Protein AF-A0A7D9HGQ6-F1 (afdb_monomer_lite)

Radius of gyration: 28.04 Å; chains: 1; bounding box: 55×63×75 Å

pLDDT: mean 81.41, std 22.38, range [36.69, 98.69]

Secondary structure (DSSP, 8-state):
--HHHHHHHHHHHHHHHHHHHHHHHHHHHHHHHT-GGGHHHHHHHHHHHHHHHHHHHHHHHHHHHH---HHHHHHHHHHHHHHHHHHHHHHHHHHHHHH----SS----------------------S--SSSTTS---

Sequence (139 aa):
MSLLDDINTIFKSRLEYINSLLRLQEDIQGLIDAGPGNVGQVMSKKDVYDKTWCEFVTVHEEYLEIVTAEDEKRRASLTYKEQMAKKVQLDGVVASWCKKPRLYGSGKGRSQISSLTSGTSSASALSKKREKMALAQLK

Foldseek 3Di:
DDLVVVLVVLVVVLVVLVVLLVVLLVVLVVLVVVHDVCLVVNVVSVVVNVVSVVVNVVSLVVNLVSDPDPVVNVVSVVVVVVSVVSNVVSVVSSVVSVPDPCPPDDDDDDDDDDDDDDDDDDDDDDDPDDPPPPPPPDD

Organism: Paramuricea clavata (NCBI:txid317549)

Structure (mmCIF, N/CA/C/O backbone):
data_AF-A0A7D9HGQ6-F1
#
_entry.id   AF-A0A7D9HGQ6-F1
#
loop_
_atom_site.group_PDB
_atom_site.id
_atom_site.type_symbol
_atom_site.label_atom_id
_atom_site.label_alt_id
_atom_site.label_comp_id
_atom_site.label_asym_id
_atom_site.label_entity_id
_atom_site.label_seq_id
_atom_site.pdbx_PDB_ins_code
_atom_site.Cartn_x
_atom_site.Cartn_y
_atom_site.Cartn_z
_atom_site.occupancy
_atom_site.B_iso_or_equiv
_atom_site.auth_seq_id
_atom_site.auth_comp_id
_atom_site.auth_asym_id
_atom_site.auth_atom_id
_atom_site.pdbx_PDB_model_num
ATOM 1 N N . MET A 1 1 ? -4.288 8.061 28.815 1.00 60.16 1 MET A N 1
ATOM 2 C CA . MET A 1 1 ? -4.828 8.027 27.443 1.00 60.16 1 MET A CA 1
ATOM 3 C C . MET A 1 1 ? -6.114 7.224 27.487 1.00 60.16 1 MET A C 1
ATOM 5 O O . MET A 1 1 ? -6.135 6.242 28.224 1.00 60.16 1 MET A O 1
ATOM 9 N N . SER A 1 2 ? -7.195 7.671 26.845 1.00 84.56 2 SER A N 1
ATOM 10 C CA . SER A 1 2 ? -8.434 6.886 26.794 1.00 84.56 2 SER A CA 1
ATOM 11 C C . SER A 1 2 ? -8.391 5.903 25.619 1.00 84.56 2 SER A C 1
ATOM 13 O O . SER A 1 2 ? -7.787 6.206 24.596 1.00 84.56 2 SER A O 1
ATOM 15 N N . LEU A 1 3 ? -9.079 4.760 25.726 1.00 82.50 3 LEU A N 1
ATOM 16 C CA . LEU A 1 3 ? -9.200 3.776 24.635 1.00 82.50 3 LEU A CA 1
ATOM 17 C C . LEU A 1 3 ? -9.688 4.414 23.318 1.00 82.50 3 LEU A C 1
ATOM 19 O O . LEU A 1 3 ? -9.309 3.995 22.229 1.00 82.50 3 LEU A O 1
ATOM 23 N N . LEU A 1 4 ? -10.524 5.450 23.416 1.00 84.62 4 LEU A N 1
ATOM 24 C CA . LEU A 1 4 ? -11.035 6.178 22.260 1.00 84.62 4 LEU A CA 1
ATOM 25 C C . LEU A 1 4 ? -9.940 7.001 21.558 1.00 84.62 4 LEU A C 1
ATOM 27 O O . LEU A 1 4 ? -9.948 7.103 20.330 1.00 84.62 4 LEU A O 1
ATOM 31 N N . ASP A 1 5 ? -8.989 7.549 22.319 1.00 88.75 5 ASP A N 1
ATOM 32 C CA . ASP A 1 5 ? -7.833 8.270 21.774 1.00 88.75 5 ASP A CA 1
ATOM 33 C C . ASP A 1 5 ? -6.899 7.315 21.022 1.00 88.75 5 ASP A C 1
ATOM 35 O O . ASP A 1 5 ? -6.413 7.651 19.938 1.00 88.75 5 ASP A O 1
ATOM 39 N N . ASP A 1 6 ? -6.702 6.107 21.556 1.00 87.56 6 ASP A N 1
ATOM 40 C CA . ASP A 1 6 ? -5.854 5.078 20.949 1.00 87.56 6 ASP A CA 1
ATOM 41 C C . ASP A 1 6 ? -6.460 4.572 19.628 1.00 87.56 6 ASP A C 1
ATOM 43 O O . ASP A 1 6 ? -5.783 4.555 18.596 1.00 87.56 6 ASP A O 1
ATOM 47 N N . ILE A 1 7 ? -7.769 4.279 19.611 1.00 90.62 7 ILE A N 1
ATOM 48 C CA . ILE A 1 7 ? -8.498 3.887 18.390 1.00 90.62 7 ILE A CA 1
ATOM 49 C C . ILE A 1 7 ? -8.402 4.976 17.316 1.00 90.62 7 ILE A C 1
ATOM 51 O O . ILE A 1 7 ? -8.142 4.680 16.149 1.00 90.62 7 ILE A O 1
ATOM 55 N N . ASN A 1 8 ? -8.603 6.242 17.691 1.00 93.00 8 ASN A N 1
ATOM 56 C CA . ASN A 1 8 ? -8.541 7.359 16.748 1.00 93.00 8 ASN A CA 1
ATOM 57 C C . ASN A 1 8 ? -7.122 7.568 16.195 1.00 93.00 8 ASN A C 1
ATOM 59 O O . ASN A 1 8 ? -6.949 7.887 15.019 1.00 93.00 8 ASN A O 1
ATOM 63 N N . THR A 1 9 ? -6.101 7.367 17.029 1.00 95.56 9 THR A N 1
ATOM 64 C CA . THR A 1 9 ? -4.694 7.477 16.625 1.00 95.56 9 THR A CA 1
ATOM 65 C C . THR A 1 9 ? -4.336 6.405 15.598 1.00 95.56 9 THR A C 1
ATOM 67 O O . THR A 1 9 ? -3.833 6.730 14.521 1.00 95.56 9 THR A O 1
ATOM 70 N N . ILE A 1 10 ? -4.678 5.146 15.876 1.00 95.56 10 ILE A N 1
ATOM 71 C CA . ILE A 1 10 ? -4.415 4.019 14.972 1.00 95.56 10 ILE A CA 1
ATOM 72 C C . ILE A 1 10 ? -5.221 4.162 13.674 1.00 95.56 10 ILE A C 1
ATOM 74 O O . ILE A 1 10 ? -4.690 3.946 12.585 1.00 95.56 10 ILE A O 1
ATOM 78 N N . PHE A 1 11 ? -6.476 4.615 13.752 1.00 94.69 11 PHE A N 1
ATOM 79 C CA . PHE A 1 11 ? -7.290 4.895 12.567 1.00 94.69 11 PHE A CA 1
ATOM 80 C C . PHE A 1 11 ? -6.639 5.929 11.638 1.00 94.69 11 PHE A C 1
ATOM 82 O O . PHE A 1 11 ? -6.546 5.705 10.429 1.00 94.69 11 PHE A O 1
ATOM 89 N N . LYS A 1 12 ? -6.170 7.055 12.191 1.00 96.81 12 LYS A N 1
ATOM 90 C CA . LYS A 1 12 ? -5.495 8.105 11.414 1.00 96.81 12 LYS A CA 1
ATOM 91 C C . LYS A 1 12 ? -4.212 7.589 10.779 1.00 96.81 12 LYS A C 1
ATOM 93 O O . LYS A 1 12 ? -4.041 7.752 9.574 1.00 96.81 12 LYS A O 1
ATOM 98 N N . SER A 1 13 ? -3.375 6.903 11.556 1.00 97.25 13 SER A N 1
ATOM 99 C CA . SER A 1 13 ? -2.143 6.294 11.050 1.00 97.25 13 SER A CA 1
ATOM 100 C C . SER A 1 13 ? -2.431 5.332 9.891 1.00 97.25 13 SER A C 1
ATOM 102 O O . SER A 1 13 ? -1.827 5.430 8.823 1.00 97.25 13 SER A O 1
ATOM 104 N N . ARG A 1 14 ? -3.449 4.473 10.027 1.00 97.50 14 ARG A N 1
ATOM 105 C CA . ARG A 1 14 ? -3.884 3.570 8.954 1.00 97.50 14 ARG A CA 1
ATOM 106 C C . ARG A 1 14 ? -4.262 4.323 7.673 1.00 97.50 14 ARG A C 1
ATOM 108 O O . ARG A 1 14 ? -3.902 3.886 6.580 1.00 97.50 14 ARG A O 1
ATOM 115 N N . LEU A 1 15 ? -4.997 5.431 7.783 1.00 97.56 15 LEU A N 1
ATOM 116 C CA . LEU A 1 15 ? -5.367 6.255 6.627 1.00 97.56 15 LEU A CA 1
ATOM 117 C C . LEU A 1 15 ? -4.152 6.926 5.975 1.00 97.56 15 LEU A C 1
ATOM 119 O O . LEU A 1 15 ? -4.069 6.977 4.748 1.00 97.56 15 LEU A O 1
ATOM 123 N N . GLU A 1 16 ? -3.203 7.416 6.770 1.00 98.31 16 GLU A N 1
ATOM 124 C CA . GLU A 1 16 ? -1.958 8.014 6.273 1.00 98.31 16 GLU A CA 1
ATOM 125 C C . GLU A 1 16 ? -1.137 7.012 5.459 1.00 98.31 16 GLU A C 1
ATOM 127 O O . GLU A 1 16 ? -0.648 7.338 4.370 1.00 98.31 16 GLU A O 1
ATOM 132 N N . TYR A 1 17 ? -1.056 5.768 5.932 1.00 98.44 17 TYR A N 1
ATOM 133 C CA . TYR A 1 17 ? -0.405 4.692 5.200 1.00 98.44 17 TYR A CA 1
ATOM 134 C C . TYR A 1 17 ? -1.117 4.357 3.890 1.00 98.44 17 TYR A C 1
ATOM 136 O O . TYR A 1 17 ? -0.461 4.256 2.854 1.00 98.44 17 TYR A O 1
ATOM 144 N N . ILE A 1 18 ? -2.452 4.265 3.891 1.00 98.19 18 ILE A N 1
ATOM 145 C CA . ILE A 1 18 ? -3.230 4.056 2.659 1.00 98.19 18 ILE A CA 1
ATOM 146 C C . ILE A 1 18 ? -2.938 5.164 1.641 1.00 98.19 18 ILE A C 1
ATOM 148 O O . ILE A 1 18 ? -2.643 4.873 0.483 1.00 98.19 18 ILE A O 1
ATOM 152 N N . ASN A 1 19 ? -2.971 6.429 2.061 1.00 98.38 19 ASN A N 1
ATOM 153 C CA . ASN A 1 19 ? -2.688 7.559 1.174 1.00 98.38 19 ASN A CA 1
ATOM 154 C C . ASN A 1 19 ? -1.254 7.515 0.627 1.00 98.38 19 ASN A C 1
ATOM 156 O O . ASN A 1 19 ? -1.030 7.774 -0.557 1.00 98.38 19 ASN A O 1
ATOM 160 N N . SER A 1 20 ? -0.289 7.138 1.467 1.00 98.50 20 SER A N 1
ATOM 161 C CA . SER A 1 20 ? 1.109 6.977 1.063 1.00 98.50 20 SER A CA 1
ATOM 162 C C . SER A 1 20 ? 1.279 5.869 0.022 1.00 98.50 20 SER A C 1
ATOM 164 O O . SER A 1 20 ? 1.972 6.073 -0.975 1.00 98.50 20 SER A O 1
ATOM 166 N N . LEU A 1 21 ? 0.602 4.729 0.201 1.00 98.56 21 LEU A N 1
ATOM 167 C CA . LEU A 1 21 ? 0.602 3.630 -0.767 1.00 98.56 21 LEU A CA 1
ATOM 168 C C . LEU A 1 21 ? 0.022 4.064 -2.116 1.00 98.56 21 LEU A C 1
ATOM 170 O O . LEU A 1 21 ? 0.623 3.785 -3.152 1.00 98.56 21 LEU A O 1
ATOM 174 N N . LEU A 1 22 ? -1.107 4.780 -2.120 1.00 98.25 22 LEU A N 1
ATOM 175 C CA . LEU A 1 22 ? -1.724 5.272 -3.357 1.00 98.25 22 LEU A CA 1
ATOM 176 C C . LEU A 1 22 ? -0.793 6.224 -4.110 1.00 98.25 22 LEU A C 1
ATOM 178 O O . LEU A 1 22 ? -0.567 6.047 -5.304 1.00 98.25 22 LEU A O 1
ATOM 182 N N . ARG A 1 23 ? -0.181 7.175 -3.400 1.00 98.50 23 ARG A N 1
ATOM 183 C CA . ARG A 1 23 ? 0.767 8.117 -3.999 1.00 98.50 23 ARG A CA 1
ATOM 184 C C . ARG A 1 23 ? 1.997 7.412 -4.573 1.00 98.50 23 ARG A C 1
ATOM 186 O O . ARG A 1 23 ? 2.431 7.726 -5.675 1.00 98.50 23 ARG A O 1
ATOM 193 N N . LEU A 1 24 ? 2.563 6.448 -3.847 1.00 98.50 24 LEU A N 1
ATOM 194 C CA . LEU A 1 24 ? 3.704 5.672 -4.338 1.00 98.50 24 LEU A CA 1
ATOM 195 C C . LEU A 1 24 ? 3.332 4.832 -5.565 1.00 98.50 24 LEU A C 1
ATOM 197 O O . LEU A 1 24 ? 4.140 4.715 -6.482 1.00 98.50 24 LEU A O 1
ATOM 201 N N . GLN A 1 25 ? 2.117 4.280 -5.606 1.00 98.19 25 GLN A N 1
ATOM 202 C CA . GLN A 1 25 ? 1.613 3.562 -6.774 1.00 98.19 25 GLN A CA 1
ATOM 203 C C . GLN A 1 25 ? 1.518 4.480 -8.001 1.00 98.19 25 GLN A C 1
ATOM 205 O O . GLN A 1 25 ? 1.977 4.096 -9.076 1.00 98.19 25 GLN A O 1
ATOM 210 N N . GLU A 1 26 ? 0.970 5.687 -7.846 1.00 98.25 26 GLU A N 1
ATOM 211 C CA . GLU A 1 26 ? 0.902 6.694 -8.914 1.00 98.25 26 GLU A CA 1
ATOM 212 C C . GLU A 1 26 ? 2.298 7.114 -9.385 1.00 98.25 26 GLU A C 1
ATOM 214 O O . GLU A 1 26 ? 2.568 7.127 -10.585 1.00 98.25 26 GLU A O 1
ATOM 219 N N . ASP A 1 27 ? 3.214 7.375 -8.450 1.00 98.19 27 ASP A N 1
ATOM 220 C CA . ASP A 1 27 ? 4.593 7.734 -8.768 1.00 98.19 27 ASP A CA 1
ATOM 221 C C . ASP A 1 27 ? 5.308 6.619 -9.552 1.00 98.19 27 ASP A C 1
ATOM 223 O O . ASP A 1 27 ? 6.012 6.888 -10.526 1.00 98.19 27 ASP A O 1
ATOM 227 N N . ILE A 1 28 ? 5.151 5.357 -9.132 1.00 98.00 28 ILE A N 1
ATOM 228 C CA . ILE A 1 28 ? 5.747 4.204 -9.821 1.00 98.00 28 ILE A CA 1
ATOM 229 C C . ILE A 1 28 ? 5.148 4.059 -11.220 1.00 98.00 28 ILE A C 1
ATOM 231 O O . ILE A 1 28 ? 5.896 3.862 -12.179 1.00 98.00 28 ILE A O 1
ATOM 235 N N . GLN A 1 29 ? 3.826 4.189 -11.355 1.00 96.81 29 GLN A N 1
ATOM 236 C CA . GLN A 1 29 ? 3.156 4.115 -12.650 1.00 96.81 29 GLN A CA 1
ATOM 237 C C . GLN A 1 29 ? 3.642 5.227 -13.589 1.00 96.81 29 GLN A C 1
ATOM 239 O O . GLN A 1 29 ? 4.020 4.939 -14.722 1.00 96.81 29 GLN A O 1
ATOM 244 N N . GLY A 1 30 ? 3.759 6.464 -13.100 1.00 97.38 30 GLY A N 1
ATOM 245 C CA . GLY A 1 30 ? 4.289 7.583 -13.881 1.00 97.38 30 GLY A CA 1
ATOM 246 C C . GLY A 1 30 ? 5.726 7.353 -14.365 1.00 97.38 30 GLY A C 1
ATOM 247 O O . GLY A 1 30 ? 6.059 7.671 -15.507 1.00 97.38 30 GLY A O 1
ATOM 248 N N . LEU A 1 31 ? 6.582 6.740 -13.540 1.00 96.69 31 LEU A N 1
ATOM 249 C CA . LEU A 1 31 ? 7.947 6.378 -13.946 1.00 96.69 31 LEU A CA 1
ATOM 250 C C . LEU A 1 31 ? 7.977 5.266 -15.004 1.00 96.69 31 LEU A C 1
ATOM 252 O O . LEU A 1 31 ? 8.816 5.309 -15.908 1.00 96.69 31 LEU A O 1
ATOM 256 N N . ILE A 1 32 ? 7.080 4.285 -14.887 1.00 95.00 32 ILE A N 1
ATOM 257 C CA . ILE A 1 32 ? 6.907 3.198 -15.857 1.00 95.00 32 ILE A CA 1
ATOM 258 C C . ILE A 1 32 ? 6.456 3.753 -17.210 1.00 95.00 32 ILE A C 1
ATOM 260 O O . ILE A 1 32 ? 7.023 3.374 -18.241 1.00 95.00 32 ILE A O 1
ATOM 264 N N . ASP A 1 33 ? 5.493 4.675 -17.196 1.00 94.56 33 ASP A N 1
ATOM 265 C CA . ASP A 1 33 ? 4.929 5.314 -18.387 1.00 94.56 33 ASP A CA 1
ATOM 266 C C . ASP A 1 33 ? 5.951 6.223 -19.088 1.00 94.56 33 ASP A C 1
ATOM 268 O O . ASP A 1 33 ? 6.001 6.275 -20.317 1.00 94.56 33 ASP A O 1
ATOM 272 N N . ALA A 1 34 ? 6.842 6.867 -18.326 1.00 94.25 34 ALA A N 1
ATOM 273 C CA . ALA A 1 34 ? 7.964 7.643 -18.858 1.00 94.25 34 ALA A CA 1
ATOM 274 C C . ALA A 1 34 ? 9.067 6.779 -19.516 1.00 94.25 34 ALA A C 1
ATOM 276 O O . ALA A 1 34 ? 9.934 7.305 -20.217 1.00 94.25 34 ALA A O 1
ATOM 277 N N . GLY A 1 35 ? 9.029 5.454 -19.343 1.00 89.81 35 GLY A N 1
ATOM 278 C CA . GLY A 1 35 ? 9.831 4.505 -20.113 1.00 89.81 35 GLY A CA 1
ATOM 279 C C . GLY A 1 35 ? 11.079 3.948 -19.408 1.00 89.81 35 GLY A C 1
ATOM 280 O O . GLY A 1 35 ? 11.392 4.274 -18.263 1.00 89.81 35 GLY A O 1
ATOM 281 N N . PRO A 1 36 ? 11.830 3.061 -20.090 1.00 85.12 36 PRO A N 1
ATOM 282 C CA . PRO A 1 36 ? 12.823 2.164 -19.481 1.00 85.12 36 PRO A CA 1
ATOM 283 C C . PRO A 1 36 ? 14.089 2.849 -18.939 1.00 85.12 36 PRO A C 1
ATOM 285 O O . PRO A 1 36 ? 14.945 2.177 -18.365 1.00 85.12 36 PRO A O 1
ATOM 288 N N . GLY A 1 37 ? 14.241 4.166 -19.104 1.00 86.88 37 GLY A N 1
ATOM 289 C CA . GLY A 1 37 ? 15.324 4.931 -18.472 1.00 86.88 37 GLY A CA 1
ATOM 290 C C . GLY A 1 37 ? 15.202 5.005 -16.944 1.00 86.88 37 GLY A C 1
ATOM 291 O O . GLY A 1 37 ? 16.201 5.214 -16.264 1.00 86.88 37 GLY A O 1
ATOM 292 N N . ASN A 1 38 ? 14.008 4.755 -16.399 1.00 91.62 38 ASN A N 1
ATOM 293 C CA . ASN A 1 38 ? 13.690 5.007 -14.993 1.00 91.62 38 ASN A CA 1
ATOM 294 C C . ASN A 1 38 ? 13.789 3.768 -14.090 1.00 91.62 38 ASN A C 1
ATOM 296 O O . ASN A 1 38 ? 13.316 3.807 -12.957 1.00 91.62 38 ASN A O 1
ATOM 300 N N . VAL A 1 39 ? 14.386 2.659 -14.552 1.00 92.06 39 VAL A N 1
ATOM 301 C CA . VAL A 1 39 ? 14.372 1.373 -13.817 1.00 92.06 39 VAL A CA 1
ATOM 302 C C . VAL A 1 39 ? 14.877 1.516 -12.381 1.00 92.06 39 VAL A C 1
ATOM 304 O O . VAL A 1 39 ? 14.235 1.023 -11.460 1.00 92.06 39 VAL A O 1
ATOM 307 N N . GLY A 1 40 ? 15.983 2.235 -12.168 1.00 92.94 40 GLY A N 1
ATOM 308 C CA . GLY A 1 40 ? 16.518 2.456 -10.821 1.00 92.94 40 GLY A CA 1
ATOM 309 C C . GLY A 1 40 ? 15.549 3.213 -9.906 1.00 92.94 40 GLY A C 1
ATOM 310 O O . GLY A 1 40 ? 15.387 2.847 -8.745 1.00 92.94 40 GLY A O 1
ATOM 311 N N . GLN A 1 41 ? 14.853 4.226 -10.432 1.00 95.75 41 GLN A N 1
ATOM 312 C CA . GLN A 1 41 ? 13.865 5.000 -9.674 1.00 95.75 41 GLN A CA 1
ATOM 313 C C . GLN A 1 41 ? 12.598 4.186 -9.391 1.00 95.75 41 GLN A C 1
ATOM 315 O O . GLN A 1 41 ? 12.065 4.268 -8.287 1.00 95.75 41 GLN A O 1
ATOM 320 N N . VAL A 1 42 ? 12.147 3.373 -10.355 1.00 96.31 42 VAL A N 1
ATOM 321 C CA . VAL A 1 42 ? 11.024 2.439 -10.179 1.00 96.31 42 VAL A CA 1
ATOM 322 C C . VAL A 1 42 ? 11.332 1.457 -9.053 1.00 96.31 42 VAL A C 1
ATOM 324 O O . VAL A 1 42 ? 10.524 1.326 -8.139 1.00 96.31 42 VAL A O 1
ATOM 327 N N . MET A 1 43 ? 12.509 0.822 -9.073 1.00 96.25 43 MET A N 1
ATOM 328 C CA . MET A 1 43 ? 12.909 -0.128 -8.029 1.00 96.25 43 MET A CA 1
ATOM 329 C C . MET A 1 43 ? 13.058 0.555 -6.667 1.00 96.25 43 MET A C 1
ATOM 331 O O . MET A 1 43 ? 12.504 0.075 -5.687 1.00 96.25 43 MET A O 1
ATOM 335 N N . SER A 1 44 ? 13.696 1.727 -6.608 1.00 97.44 44 SER A N 1
ATOM 336 C CA . SER A 1 44 ? 13.832 2.474 -5.352 1.00 97.44 44 SER A CA 1
ATOM 337 C C . SER A 1 44 ? 12.477 2.865 -4.752 1.00 97.44 44 SER A C 1
ATOM 339 O O . SER A 1 44 ? 12.260 2.684 -3.556 1.00 97.44 44 SER A O 1
ATOM 341 N N . LYS A 1 45 ? 11.529 3.357 -5.561 1.00 98.00 45 LYS A N 1
ATOM 342 C CA . LYS A 1 45 ? 10.170 3.641 -5.074 1.00 98.00 45 LYS A CA 1
ATOM 343 C C . LYS A 1 45 ? 9.408 2.372 -4.711 1.00 98.00 45 LYS A C 1
ATOM 345 O O . LYS A 1 45 ? 8.607 2.410 -3.781 1.00 98.00 45 LYS A O 1
ATOM 350 N N . LYS A 1 46 ? 9.653 1.264 -5.412 1.00 98.06 46 LYS A N 1
ATOM 351 C CA . LYS A 1 46 ? 9.055 -0.032 -5.093 1.00 98.06 46 LYS A CA 1
ATOM 352 C C . LYS A 1 46 ? 9.507 -0.545 -3.727 1.00 98.06 46 LYS A C 1
ATOM 354 O O . LYS A 1 46 ? 8.663 -1.008 -2.969 1.00 98.06 46 LYS A O 1
ATOM 359 N N . ASP A 1 47 ? 10.781 -0.380 -3.382 1.00 98.25 47 ASP A N 1
ATOM 360 C CA . ASP A 1 47 ? 11.299 -0.732 -2.056 1.00 98.25 47 ASP A CA 1
ATOM 361 C C . ASP A 1 47 ? 10.633 0.111 -0.956 1.00 98.25 47 ASP A C 1
ATOM 363 O O . ASP A 1 47 ? 10.233 -0.411 0.086 1.00 98.25 47 ASP A O 1
ATOM 367 N N . VAL A 1 48 ? 10.451 1.416 -1.205 1.00 98.50 48 VAL A N 1
ATOM 368 C CA . VAL A 1 48 ? 9.709 2.297 -0.288 1.00 98.50 48 VAL A CA 1
ATOM 369 C C . VAL A 1 48 ? 8.257 1.835 -0.158 1.00 98.50 48 VAL A C 1
ATOM 371 O O . VAL A 1 48 ? 7.765 1.718 0.959 1.00 98.50 48 VAL A O 1
ATOM 374 N N . TYR A 1 49 ? 7.593 1.510 -1.271 1.00 98.69 49 TYR A N 1
ATOM 375 C CA . TYR A 1 49 ? 6.230 0.976 -1.272 1.00 98.69 49 TYR A CA 1
ATOM 376 C C . TYR A 1 49 ? 6.121 -0.311 -0.450 1.00 98.69 49 TYR A C 1
ATOM 378 O O . TYR A 1 49 ? 5.211 -0.426 0.364 1.00 98.69 49 TYR A O 1
ATOM 386 N N . ASP A 1 50 ? 7.043 -1.263 -0.617 1.00 98.50 50 ASP A N 1
ATOM 387 C CA . ASP A 1 50 ? 7.019 -2.529 0.126 1.00 98.50 50 ASP A CA 1
ATOM 388 C C . ASP A 1 50 ? 7.250 -2.324 1.624 1.00 98.50 50 ASP A C 1
ATOM 390 O O . ASP A 1 50 ? 6.603 -2.976 2.443 1.00 98.50 50 ASP A O 1
ATOM 394 N N . LYS A 1 51 ? 8.110 -1.375 2.004 1.00 98.56 51 LYS A N 1
ATOM 395 C CA . LYS A 1 51 ? 8.278 -1.005 3.410 1.00 98.56 51 LYS A CA 1
ATOM 396 C C . LYS A 1 51 ? 7.004 -0.375 3.985 1.00 98.56 51 LYS A C 1
ATOM 398 O O . LYS A 1 51 ? 6.529 -0.811 5.030 1.00 98.56 51 LYS A O 1
ATOM 403 N N . THR A 1 52 ? 6.432 0.612 3.292 1.00 98.50 52 THR A N 1
ATOM 404 C CA . THR A 1 52 ? 5.165 1.254 3.680 1.00 98.50 52 THR A CA 1
ATOM 405 C C . THR A 1 52 ? 4.026 0.236 3.751 1.00 98.50 52 THR A C 1
ATOM 407 O O . THR A 1 52 ? 3.167 0.334 4.622 1.00 98.50 52 THR A O 1
ATOM 410 N N . TRP A 1 53 ? 4.031 -0.770 2.873 1.00 98.62 53 TRP A N 1
ATOM 411 C CA . TRP A 1 53 ? 3.068 -1.864 2.892 1.00 98.62 53 TRP A CA 1
ATOM 412 C C . TRP A 1 53 ? 3.146 -2.667 4.192 1.00 98.62 53 TRP A C 1
ATOM 414 O O . TRP A 1 53 ? 2.117 -2.919 4.809 1.00 98.62 53 TRP A O 1
ATOM 424 N N . CYS A 1 54 ? 4.347 -3.049 4.628 1.00 98.38 54 CYS A N 1
ATOM 425 C CA . CYS A 1 54 ? 4.520 -3.779 5.884 1.00 98.38 54 CYS A CA 1
ATOM 426 C C . CYS A 1 54 ? 4.010 -2.972 7.086 1.00 98.38 54 CYS A C 1
ATOM 428 O O . CYS A 1 54 ? 3.268 -3.510 7.902 1.00 98.38 54 CYS A O 1
ATOM 430 N N . GLU A 1 55 ? 4.346 -1.680 7.158 1.00 98.31 55 GLU A N 1
ATOM 431 C CA . GLU A 1 55 ? 3.872 -0.794 8.231 1.00 98.31 55 GLU A CA 1
ATOM 432 C C . GLU A 1 55 ? 2.339 -0.645 8.210 1.00 98.31 55 GLU A C 1
ATOM 434 O O . GLU A 1 55 ? 1.690 -0.730 9.253 1.00 98.31 55 GLU A O 1
ATOM 439 N N . PHE A 1 56 ? 1.739 -0.523 7.020 1.00 98.44 56 PHE A N 1
ATOM 440 C CA . PHE A 1 56 ? 0.286 -0.534 6.851 1.00 98.44 56 PHE A CA 1
ATOM 441 C C . PHE A 1 5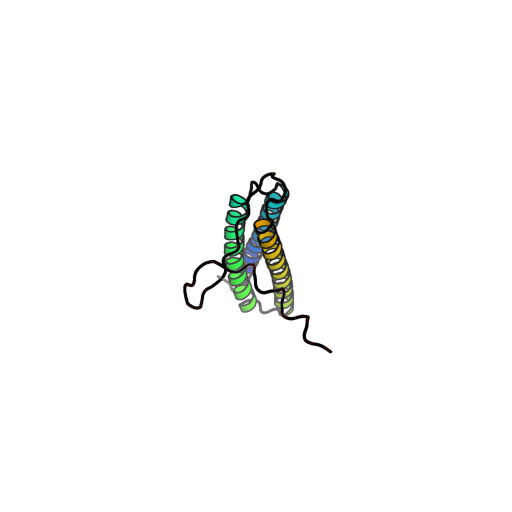6 ? -0.358 -1.814 7.397 1.00 98.44 56 PHE A C 1
ATOM 443 O O . PHE A 1 56 ? -1.384 -1.726 8.070 1.00 98.44 56 PHE A O 1
ATOM 450 N N . VAL A 1 57 ? 0.209 -2.991 7.098 1.00 98.44 57 VAL A N 1
ATOM 451 C CA . VAL A 1 57 ? -0.332 -4.273 7.577 1.00 98.44 57 VAL A CA 1
ATOM 452 C C . VAL A 1 57 ? -0.300 -4.329 9.099 1.00 98.44 57 VAL A C 1
ATOM 454 O O . VAL A 1 57 ? -1.337 -4.608 9.691 1.00 98.44 57 VAL A O 1
ATOM 457 N N . THR A 1 58 ? 0.828 -3.975 9.724 1.00 98.00 58 THR A N 1
ATOM 458 C CA . THR A 1 58 ? 0.949 -3.943 11.190 1.00 98.00 58 THR A CA 1
ATOM 459 C C . THR A 1 58 ? -0.125 -3.058 11.820 1.00 98.00 58 THR A C 1
ATOM 461 O O . THR A 1 58 ? -0.904 -3.522 12.646 1.00 98.00 58 THR A O 1
ATOM 464 N N . VAL A 1 59 ? -0.250 -1.808 11.364 1.00 97.94 59 VAL A N 1
ATOM 465 C CA . VAL A 1 59 ? -1.249 -0.873 11.909 1.00 97.94 59 VAL A CA 1
ATOM 466 C C . VAL A 1 59 ? -2.681 -1.330 11.610 1.00 97.94 59 VAL A C 1
ATOM 468 O O . VAL A 1 59 ? -3.596 -1.096 12.399 1.00 97.94 59 VAL A O 1
ATOM 471 N N . HIS A 1 60 ? -2.917 -1.985 10.472 1.00 97.94 60 HIS A N 1
ATOM 472 C CA . HIS A 1 60 ? -4.233 -2.525 10.148 1.00 97.94 60 HIS A CA 1
ATOM 473 C C . HIS A 1 60 ? -4.631 -3.690 11.061 1.00 97.94 60 HIS A C 1
ATOM 475 O O . HIS A 1 60 ? -5.794 -3.755 11.458 1.00 97.94 60 HIS A O 1
ATOM 481 N N . GLU A 1 61 ? -3.698 -4.584 11.384 1.00 97.19 61 GLU A N 1
ATOM 482 C CA . GLU A 1 61 ? -3.918 -5.696 12.311 1.00 97.19 61 GLU A CA 1
ATOM 483 C C . GLU A 1 61 ? -4.202 -5.171 13.722 1.00 97.19 61 GLU A C 1
ATOM 485 O O . GLU A 1 61 ? -5.246 -5.501 14.283 1.00 97.19 61 GLU A O 1
ATOM 490 N N . GLU A 1 62 ? -3.381 -4.244 14.225 1.00 95.94 62 GLU A N 1
ATOM 491 C CA . GLU A 1 62 ? -3.613 -3.562 15.508 1.00 95.94 62 GLU A CA 1
ATOM 492 C C . GLU A 1 62 ? -4.991 -2.880 15.553 1.00 95.94 62 GLU A C 1
ATOM 494 O O . GLU A 1 62 ? -5.732 -2.991 16.531 1.00 95.94 62 GLU A O 1
ATOM 499 N N . TYR A 1 63 ? -5.392 -2.215 14.463 1.00 95.94 63 TYR A N 1
ATOM 500 C CA . TYR A 1 63 ? -6.716 -1.602 14.353 1.00 95.94 63 TYR A CA 1
ATOM 501 C C . TYR A 1 63 ? -7.856 -2.623 14.486 1.00 95.94 63 TYR A C 1
ATOM 503 O O . TYR A 1 63 ? -8.873 -2.340 15.122 1.00 95.94 63 TYR A O 1
ATOM 511 N N . LEU A 1 64 ? -7.715 -3.808 13.888 1.00 95.81 64 LEU A N 1
ATOM 512 C CA . LEU A 1 64 ? -8.735 -4.857 13.964 1.00 95.81 64 LEU A CA 1
ATOM 513 C C . LEU A 1 64 ? -8.844 -5.482 15.361 1.00 95.81 64 LEU A C 1
ATOM 515 O O . LEU A 1 64 ? -9.930 -5.947 15.716 1.00 95.81 64 LEU A O 1
ATOM 519 N N . GLU A 1 65 ? -7.763 -5.479 16.143 1.00 94.12 65 GLU A N 1
ATOM 520 C CA . GLU A 1 65 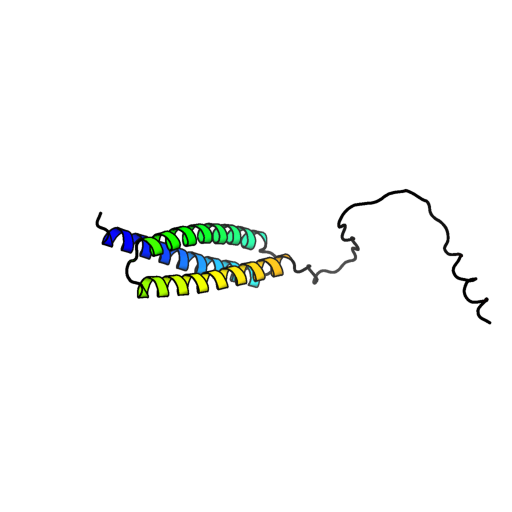? -7.757 -5.981 17.522 1.00 94.12 65 GLU A CA 1
ATOM 521 C C . GLU A 1 65 ? -8.520 -5.060 18.483 1.00 94.12 65 GLU A C 1
ATOM 523 O O . GLU A 1 65 ? -9.249 -5.537 19.354 1.00 94.12 65 GLU A O 1
ATOM 528 N N . ILE A 1 66 ? -8.388 -3.742 18.312 1.00 92.56 66 ILE A N 1
ATOM 529 C CA . ILE A 1 66 ? -8.959 -2.749 19.239 1.00 92.56 66 ILE A CA 1
ATOM 530 C C . ILE A 1 66 ? -10.385 -2.320 18.883 1.00 92.56 66 ILE A C 1
ATOM 532 O O . ILE A 1 66 ? -11.147 -1.891 19.752 1.00 92.56 66 ILE A O 1
ATOM 536 N N . VAL A 1 67 ? -10.764 -2.395 17.606 1.00 92.56 67 VAL A N 1
ATOM 537 C CA . VAL A 1 67 ? -12.113 -2.027 17.173 1.00 92.56 67 VAL A CA 1
ATOM 538 C C . VAL A 1 67 ? -13.092 -3.097 17.623 1.00 92.56 67 VAL A C 1
ATOM 540 O O . VAL A 1 67 ? -12.959 -4.265 17.283 1.00 92.56 67 VAL A O 1
ATOM 543 N N . THR A 1 68 ? -14.136 -2.698 18.345 1.00 91.81 68 THR A N 1
ATOM 544 C CA . THR A 1 68 ? -15.173 -3.624 18.828 1.00 91.81 68 THR A CA 1
ATOM 545 C C . THR A 1 68 ? -16.387 -3.697 17.904 1.00 91.81 68 THR A C 1
ATOM 547 O O . THR A 1 68 ? -17.097 -4.699 17.893 1.00 91.81 68 THR A O 1
ATOM 550 N N . ALA A 1 69 ? -16.625 -2.658 17.101 1.00 93.50 69 ALA A N 1
ATOM 551 C CA . ALA A 1 69 ? -17.750 -2.603 16.177 1.00 93.50 69 ALA A CA 1
ATOM 552 C C . ALA A 1 69 ? -17.510 -3.498 14.948 1.00 93.50 69 ALA A C 1
ATOM 554 O O . ALA A 1 69 ? -16.654 -3.215 14.110 1.00 93.50 69 ALA A O 1
ATOM 555 N N . GLU A 1 70 ? -18.320 -4.547 14.798 1.00 94.75 70 GLU A N 1
ATOM 556 C CA . GLU A 1 70 ? -18.194 -5.522 13.702 1.00 94.75 70 GLU A CA 1
ATOM 557 C C . GLU A 1 70 ? -18.369 -4.906 12.304 1.00 94.75 70 GLU A C 1
ATOM 559 O O . GLU A 1 70 ? -17.699 -5.306 11.350 1.00 94.75 70 GLU A O 1
ATOM 564 N N . ASP A 1 71 ? -19.218 -3.885 12.164 1.00 95.06 71 ASP A N 1
ATOM 565 C CA . ASP A 1 71 ? -19.373 -3.176 10.890 1.00 95.06 71 ASP A CA 1
ATOM 566 C C . ASP A 1 71 ? -18.108 -2.413 10.488 1.00 95.06 71 ASP A C 1
ATOM 568 O O . ASP A 1 71 ? -17.763 -2.363 9.305 1.00 95.06 71 ASP A O 1
ATOM 572 N N . GLU A 1 72 ? -17.396 -1.851 11.465 1.00 94.31 72 GLU A N 1
ATOM 573 C CA . GLU A 1 72 ? -16.137 -1.150 11.226 1.00 94.31 72 GLU A CA 1
ATOM 574 C C . GLU A 1 72 ? -15.023 -2.138 10.875 1.00 94.31 72 GLU A C 1
ATOM 576 O O . GLU A 1 72 ? -14.321 -1.929 9.885 1.00 94.31 72 GLU A O 1
ATOM 581 N N . LYS A 1 73 ? -14.932 -3.277 11.579 1.00 95.69 73 LYS A N 1
ATOM 582 C CA . LYS A 1 73 ? -14.021 -4.368 11.192 1.00 95.69 73 LYS A CA 1
ATOM 583 C C . LYS A 1 73 ? -14.266 -4.811 9.755 1.00 95.69 73 LYS A C 1
ATOM 585 O O . LYS A 1 73 ? -13.325 -4.909 8.971 1.00 95.69 73 LYS A O 1
ATOM 590 N N . ARG A 1 74 ? -15.533 -5.016 9.374 1.00 97.56 74 ARG A N 1
ATOM 591 C CA . ARG A 1 74 ? -15.901 -5.421 8.010 1.00 97.56 74 ARG A CA 1
ATOM 592 C C . ARG A 1 74 ? -15.443 -4.398 6.974 1.00 97.56 74 ARG A C 1
ATOM 594 O O . ARG A 1 74 ? -14.851 -4.790 5.969 1.00 97.56 74 ARG A O 1
ATOM 601 N N . ARG A 1 75 ? -15.682 -3.101 7.212 1.00 96.38 75 ARG A N 1
ATOM 602 C CA . ARG A 1 75 ? -15.190 -2.019 6.340 1.00 96.38 75 ARG A CA 1
ATOM 603 C C . ARG A 1 75 ? -13.669 -2.040 6.236 1.00 96.38 75 ARG A C 1
ATOM 605 O O . ARG A 1 75 ? -13.131 -2.027 5.131 1.00 96.38 75 ARG A O 1
ATOM 612 N N . ALA A 1 76 ? -12.979 -2.146 7.367 1.00 95.94 76 ALA A N 1
ATOM 613 C CA . ALA A 1 76 ? -11.527 -2.162 7.410 1.00 95.94 76 ALA A CA 1
ATOM 614 C C . ALA A 1 76 ? -10.938 -3.358 6.640 1.00 95.94 76 ALA A C 1
ATOM 616 O O . ALA A 1 76 ? -9.986 -3.173 5.877 1.00 95.94 76 ALA A O 1
ATOM 617 N N . SER A 1 77 ? -11.538 -4.548 6.767 1.00 97.06 77 SER A N 1
ATOM 618 C CA . SER A 1 77 ? -11.151 -5.745 6.012 1.00 97.06 77 SER A CA 1
ATOM 619 C C . SER A 1 77 ? -11.408 -5.617 4.509 1.00 97.06 77 SER A C 1
ATOM 621 O O . SER A 1 77 ? -10.621 -6.130 3.712 1.00 97.06 77 SER A O 1
ATOM 623 N N . LEU A 1 78 ? -12.493 -4.954 4.093 1.00 97.88 78 LEU A N 1
ATOM 624 C CA . LEU A 1 78 ? -12.751 -4.684 2.673 1.00 97.88 78 LEU A CA 1
ATOM 625 C C . LEU A 1 78 ? -11.667 -3.778 2.090 1.00 97.88 78 LEU A C 1
ATOM 627 O O . LEU A 1 78 ? -11.046 -4.142 1.095 1.00 97.88 78 LEU A O 1
ATOM 631 N N . THR A 1 79 ? -11.359 -2.667 2.760 1.00 96.88 79 THR A N 1
ATOM 632 C CA . THR A 1 79 ? -10.275 -1.775 2.332 1.00 96.88 79 THR A CA 1
ATOM 633 C C . THR A 1 79 ? -8.929 -2.501 2.283 1.00 96.88 79 THR A C 1
ATOM 635 O O . THR A 1 79 ? -8.162 -2.298 1.349 1.00 96.88 79 THR A O 1
ATOM 638 N N . TYR A 1 80 ? -8.625 -3.382 3.242 1.00 98.25 80 TYR A N 1
ATOM 639 C CA . TYR A 1 80 ? -7.389 -4.171 3.201 1.00 98.25 80 TYR A CA 1
ATOM 640 C C . TYR A 1 80 ? -7.311 -5.071 1.965 1.00 98.25 80 TYR A C 1
ATOM 642 O O . TYR A 1 80 ? -6.289 -5.087 1.281 1.00 98.25 80 TYR A O 1
ATOM 650 N N . LYS A 1 81 ? -8.404 -5.762 1.618 1.00 98.38 81 LYS A N 1
ATOM 651 C CA . LYS A 1 81 ? -8.482 -6.580 0.397 1.00 98.38 81 LYS A CA 1
ATOM 652 C C . LYS A 1 81 ? -8.280 -5.749 -0.869 1.00 98.38 81 LYS A C 1
ATOM 654 O O . LYS A 1 81 ? -7.574 -6.188 -1.774 1.00 98.38 81 LYS A O 1
ATOM 659 N N . GLU A 1 82 ? -8.858 -4.552 -0.930 1.00 97.94 82 GLU A N 1
ATOM 660 C CA . GLU A 1 82 ? -8.659 -3.628 -2.052 1.00 97.94 82 GLU A CA 1
ATOM 661 C C . GLU A 1 82 ? -7.191 -3.209 -2.186 1.00 97.94 82 GLU A C 1
ATOM 663 O O . GLU A 1 82 ? -6.628 -3.261 -3.281 1.00 97.94 82 GLU A O 1
ATOM 668 N N . GLN A 1 83 ? -6.547 -2.836 -1.077 1.00 98.19 83 GLN A N 1
ATOM 669 C CA . GLN A 1 83 ? -5.131 -2.462 -1.080 1.00 98.19 83 GLN A CA 1
ATOM 670 C C . GLN A 1 83 ? -4.229 -3.660 -1.414 1.00 98.19 83 GLN A C 1
ATOM 672 O O . GLN A 1 83 ? -3.260 -3.513 -2.157 1.00 98.19 83 GLN A O 1
ATOM 677 N N . MET A 1 84 ? -4.590 -4.869 -0.973 1.00 98.31 84 MET A N 1
ATOM 678 C CA . MET A 1 84 ? -3.888 -6.095 -1.358 1.00 98.31 84 MET A CA 1
ATOM 679 C C . MET A 1 84 ? -3.964 -6.371 -2.857 1.00 98.31 84 MET A C 1
ATOM 681 O O . MET A 1 84 ? -2.949 -6.691 -3.476 1.00 98.31 84 MET A O 1
ATOM 685 N N . ALA A 1 85 ? -5.144 -6.212 -3.459 1.00 98.38 85 ALA A N 1
ATOM 686 C CA . ALA A 1 85 ? -5.311 -6.370 -4.898 1.00 98.38 85 ALA A CA 1
ATOM 687 C C . ALA A 1 85 ? -4.443 -5.366 -5.675 1.00 98.38 85 ALA A C 1
ATOM 689 O O . ALA A 1 85 ? -3.764 -5.750 -6.630 1.00 98.38 85 ALA A O 1
ATOM 690 N N . LYS A 1 86 ? -4.394 -4.105 -5.221 1.00 97.88 86 LYS A N 1
ATOM 691 C CA . LYS A 1 86 ? -3.520 -3.069 -5.795 1.00 97.88 86 LYS A CA 1
ATOM 692 C C . LYS A 1 86 ? -2.042 -3.434 -5.694 1.00 97.88 86 LYS A C 1
ATOM 694 O O . LYS A 1 86 ? -1.331 -3.307 -6.689 1.00 97.88 86 LYS A O 1
ATOM 699 N N . LYS A 1 87 ? -1.589 -3.948 -4.544 1.00 97.94 87 LYS A N 1
ATOM 700 C CA . LYS A 1 87 ? -0.209 -4.425 -4.377 1.00 97.94 87 LYS A CA 1
ATOM 701 C C . LYS A 1 87 ? 0.129 -5.522 -5.384 1.00 97.94 87 LYS A C 1
ATOM 703 O O . LYS A 1 87 ? 1.129 -5.415 -6.085 1.00 97.94 87 LYS A O 1
ATOM 708 N N . VAL A 1 88 ? -0.706 -6.559 -5.478 1.00 98.31 88 VAL A N 1
ATOM 709 C CA . VAL A 1 88 ? -0.480 -7.687 -6.399 1.00 98.31 88 VAL A CA 1
ATOM 710 C C . VAL A 1 88 ? -0.429 -7.207 -7.850 1.00 98.31 88 VAL A C 1
ATOM 712 O O . VAL A 1 88 ? 0.436 -7.632 -8.618 1.00 98.31 88 VAL A O 1
ATOM 715 N N . GLN A 1 89 ? -1.324 -6.291 -8.226 1.00 98.00 89 GLN A N 1
ATOM 716 C CA . GLN A 1 89 ? -1.318 -5.685 -9.552 1.00 98.00 89 GLN A CA 1
ATOM 717 C C . GLN A 1 89 ? -0.016 -4.916 -9.809 1.00 98.00 89 GLN A C 1
ATOM 719 O O . GLN A 1 89 ? 0.620 -5.132 -10.841 1.00 98.00 89 GLN A O 1
ATOM 724 N N . LEU A 1 90 ? 0.402 -4.058 -8.876 1.00 97.44 90 LEU A N 1
ATOM 725 C CA . LEU A 1 90 ? 1.634 -3.280 -8.985 1.00 97.44 90 LEU A CA 1
ATOM 726 C C . LEU A 1 90 ? 2.867 -4.187 -9.103 1.00 97.44 90 LEU A C 1
ATOM 728 O O . LEU A 1 90 ? 3.691 -3.981 -9.991 1.00 97.44 90 LEU A O 1
ATOM 732 N N . ASP A 1 91 ? 2.962 -5.223 -8.265 1.00 97.44 91 ASP A N 1
ATOM 733 C CA . ASP A 1 91 ? 4.032 -6.227 -8.306 1.00 97.44 91 ASP A CA 1
ATOM 734 C C . ASP A 1 91 ? 4.112 -6.893 -9.688 1.00 97.44 91 ASP A C 1
ATOM 736 O O . ASP A 1 91 ? 5.192 -7.014 -10.272 1.00 97.44 91 ASP A O 1
ATOM 740 N N . GLY A 1 92 ? 2.959 -7.275 -10.247 1.00 96.62 92 GLY A N 1
ATOM 741 C CA . GLY A 1 92 ? 2.863 -7.855 -11.584 1.00 96.62 92 GLY A CA 1
ATOM 742 C C . GLY A 1 92 ? 3.309 -6.889 -12.684 1.00 96.62 92 GLY A C 1
ATOM 743 O O . GLY A 1 92 ? 4.086 -7.267 -13.567 1.00 96.62 92 GLY A O 1
ATOM 744 N N . VAL A 1 93 ? 2.867 -5.630 -12.618 1.00 95.50 93 VAL A N 1
ATOM 745 C CA . VAL A 1 93 ? 3.239 -4.587 -13.583 1.00 95.50 93 VAL A CA 1
ATOM 746 C C . VAL A 1 93 ? 4.746 -4.338 -13.543 1.00 95.50 93 VAL A C 1
ATOM 748 O O . VAL A 1 93 ? 5.397 -4.469 -14.583 1.00 95.50 93 VAL A O 1
ATOM 751 N N . VAL A 1 94 ? 5.321 -4.079 -12.364 1.00 95.31 94 VAL A N 1
ATOM 752 C CA . VAL A 1 94 ? 6.763 -3.833 -12.189 1.00 95.31 94 VAL A CA 1
ATOM 753 C C . VAL A 1 94 ? 7.580 -5.030 -12.675 1.00 95.31 94 VAL A C 1
ATOM 755 O O . VAL A 1 94 ? 8.502 -4.867 -13.477 1.00 95.31 94 VAL A O 1
ATOM 758 N N . ALA A 1 95 ? 7.214 -6.251 -12.269 1.00 93.94 95 ALA A N 1
ATOM 759 C CA . ALA A 1 95 ? 7.926 -7.457 -12.682 1.00 93.94 95 ALA A CA 1
ATOM 760 C C . ALA A 1 95 ? 7.882 -7.668 -14.204 1.00 93.94 95 ALA A C 1
ATOM 762 O O . ALA A 1 95 ? 8.889 -8.043 -14.808 1.00 93.94 95 ALA A O 1
ATOM 763 N N . SER A 1 96 ? 6.731 -7.428 -14.839 1.00 91.50 96 SER A N 1
ATOM 764 C CA . SER A 1 96 ? 6.585 -7.553 -16.294 1.00 91.50 96 SER A CA 1
ATOM 765 C C . SER A 1 96 ? 7.391 -6.490 -17.043 1.00 91.50 96 SER A C 1
ATOM 767 O O . SER A 1 96 ? 8.024 -6.792 -18.054 1.00 91.50 96 SER A O 1
ATOM 769 N N . TRP A 1 97 ? 7.417 -5.261 -16.528 1.00 91.69 97 TRP A N 1
ATOM 770 C CA . TRP A 1 97 ? 8.106 -4.135 -17.139 1.00 91.69 97 TRP A CA 1
ATOM 771 C C . TRP A 1 97 ? 9.626 -4.304 -17.074 1.00 91.69 97 TRP A C 1
ATOM 773 O O . TRP A 1 97 ? 10.288 -4.179 -18.103 1.00 91.69 97 TRP A O 1
ATOM 783 N N . CYS A 1 98 ? 10.168 -4.729 -15.928 1.00 86.00 98 CYS A N 1
ATOM 784 C CA . CYS A 1 98 ? 11.592 -5.044 -15.780 1.00 86.00 98 CYS A CA 1
ATOM 785 C C . CYS A 1 98 ? 12.049 -6.210 -16.676 1.00 86.00 98 CYS A C 1
ATOM 787 O O . CYS A 1 98 ? 13.206 -6.255 -17.091 1.00 86.00 98 CYS A O 1
ATOM 789 N N . LYS A 1 99 ? 11.154 -7.160 -16.984 1.00 82.88 99 LYS A N 1
ATOM 790 C CA . LYS A 1 99 ? 11.454 -8.333 -17.821 1.00 82.88 99 LYS A CA 1
ATOM 791 C C . LYS A 1 99 ? 11.356 -8.077 -19.322 1.00 82.88 99 LYS A C 1
ATOM 793 O O . LYS A 1 99 ? 11.816 -8.931 -20.077 1.00 82.88 99 LYS A O 1
ATOM 798 N N . LYS A 1 100 ? 10.759 -6.970 -19.786 1.00 69.75 100 LYS A N 1
ATOM 799 C CA . LYS A 1 100 ? 10.629 -6.703 -21.228 1.00 69.75 100 LYS A CA 1
ATOM 800 C C . LYS A 1 100 ? 12.031 -6.567 -21.843 1.00 69.75 100 LYS A C 1
ATOM 802 O O . LYS A 1 100 ? 12.733 -5.602 -21.535 1.00 69.75 100 LYS A O 1
ATOM 807 N N . PRO A 1 101 ? 12.462 -7.504 -22.714 1.00 55.22 101 PRO A N 1
ATOM 808 C CA . PRO A 1 101 ? 13.723 -7.346 -23.413 1.00 55.22 101 PRO A CA 1
ATOM 809 C C . PRO A 1 101 ? 13.618 -6.095 -24.281 1.00 55.22 101 PRO A C 1
ATOM 811 O O . PRO A 1 101 ? 12.579 -5.849 -24.899 1.00 55.22 101 PRO A O 1
ATOM 814 N N . ARG A 1 102 ? 14.686 -5.292 -24.308 1.00 60.47 102 ARG A N 1
ATOM 815 C CA . ARG A 1 102 ? 14.814 -4.110 -25.168 1.00 60.47 102 ARG A CA 1
ATOM 816 C C . ARG A 1 102 ? 14.760 -4.554 -26.637 1.00 60.47 102 ARG A C 1
ATOM 818 O O . ARG A 1 102 ? 15.791 -4.710 -27.273 1.00 60.47 102 ARG A O 1
ATOM 825 N N . LEU A 1 103 ? 13.569 -4.801 -27.176 1.00 51.16 103 LEU A N 1
ATOM 826 C CA . LEU A 1 103 ? 13.375 -5.231 -28.566 1.00 51.16 103 LEU A CA 1
ATOM 827 C C . LEU A 1 103 ? 13.380 -4.063 -29.562 1.00 51.16 103 LEU A C 1
ATOM 829 O O . LEU A 1 103 ? 13.160 -4.269 -30.749 1.00 51.16 103 LEU A O 1
ATOM 833 N N . TYR A 1 104 ? 13.706 -2.852 -29.112 1.00 47.38 104 TYR A N 1
ATOM 834 C CA . TYR A 1 104 ? 13.926 -1.697 -29.978 1.00 47.38 104 TYR A CA 1
ATOM 835 C C . TYR A 1 104 ? 15.359 -1.193 -29.805 1.00 47.38 104 TYR A C 1
ATOM 837 O O . TYR A 1 104 ? 15.632 -0.243 -29.078 1.00 47.38 104 TYR A O 1
ATOM 845 N N . GLY A 1 105 ? 16.290 -1.902 -30.444 1.00 45.03 105 GLY A N 1
ATOM 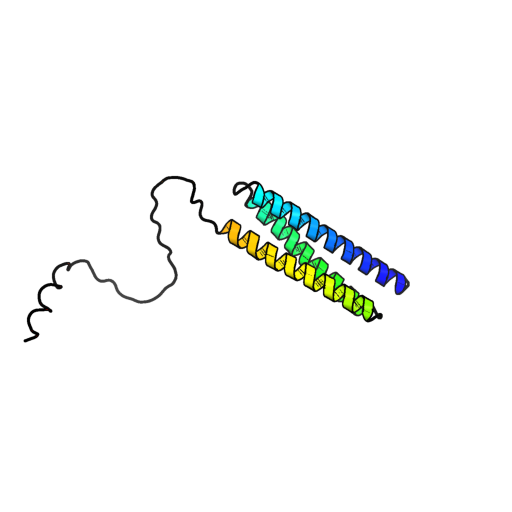846 C CA . GLY A 1 105 ? 17.709 -1.561 -30.501 1.00 45.03 105 GLY A CA 1
ATOM 847 C C . GLY A 1 105 ? 18.475 -2.614 -31.297 1.00 45.03 105 GLY A C 1
ATOM 848 O O . GLY A 1 105 ? 18.753 -3.696 -30.797 1.00 45.03 105 GLY A O 1
ATOM 849 N N . SER A 1 106 ? 18.746 -2.311 -32.563 1.00 46.66 106 SER A N 1
ATOM 850 C CA . SER A 1 106 ? 19.456 -3.138 -33.546 1.00 46.66 106 SER A CA 1
ATOM 851 C C . SER A 1 106 ? 20.742 -3.805 -33.017 1.00 46.66 106 SER A C 1
ATOM 853 O O . SER A 1 106 ? 21.547 -3.147 -32.365 1.00 46.66 106 SER A O 1
ATOM 855 N N . GLY A 1 107 ? 20.983 -5.072 -33.394 1.00 41.03 107 GLY A N 1
ATOM 856 C CA . GLY A 1 107 ? 22.342 -5.636 -33.465 1.00 41.03 107 GLY A CA 1
ATOM 857 C C . GLY A 1 107 ? 22.595 -6.963 -32.736 1.00 41.03 107 GLY A C 1
ATOM 858 O O . GLY A 1 107 ? 23.014 -6.983 -31.590 1.00 41.03 107 GLY A O 1
ATOM 859 N N . LYS A 1 108 ? 22.425 -8.079 -33.457 1.00 48.75 108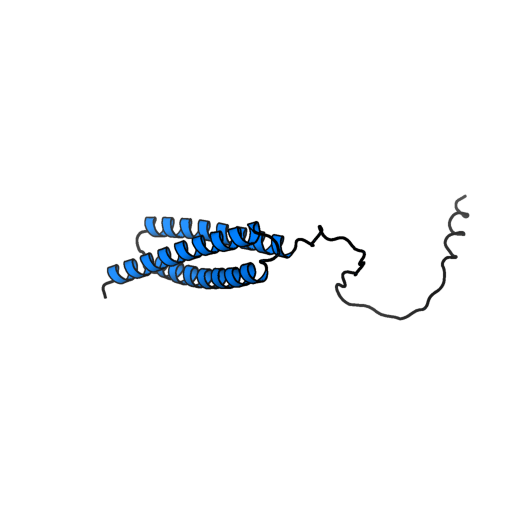 LYS A N 1
ATOM 860 C CA . LYS A 1 108 ? 23.307 -9.269 -33.464 1.00 48.75 108 LYS A CA 1
ATOM 861 C C . LYS A 1 108 ? 24.003 -9.636 -32.132 1.00 48.75 108 LYS A C 1
ATOM 863 O O . LYS A 1 108 ? 25.121 -9.212 -31.872 1.00 48.75 108 LYS A O 1
ATOM 868 N N . GLY A 1 109 ? 23.405 -10.544 -31.360 1.00 37.91 109 GLY A N 1
ATOM 869 C CA . GLY A 1 109 ? 24.042 -11.082 -30.153 1.00 37.91 109 GLY A CA 1
ATOM 870 C C . GLY A 1 109 ? 23.321 -12.296 -29.584 1.00 37.91 109 GLY A C 1
ATOM 871 O O . GLY A 1 109 ? 22.538 -12.196 -28.651 1.00 37.91 109 GLY A O 1
ATOM 872 N N . ARG A 1 110 ? 23.584 -13.456 -30.182 1.00 51.81 110 ARG A N 1
ATOM 873 C CA . ARG A 1 110 ? 23.230 -14.783 -29.673 1.00 51.81 110 ARG A CA 1
ATOM 874 C C . ARG A 1 110 ? 23.941 -15.004 -28.332 1.00 51.81 110 ARG A C 1
ATOM 876 O O . ARG A 1 110 ? 25.145 -15.221 -28.348 1.00 51.81 110 ARG A O 1
ATOM 883 N N . SER A 1 111 ? 23.211 -15.013 -27.220 1.00 42.22 111 SER A N 1
ATOM 884 C CA . SER A 1 111 ? 23.717 -15.537 -25.945 1.00 42.22 111 SER A CA 1
ATOM 885 C C . SER A 1 111 ? 22.685 -16.448 -25.303 1.00 42.22 111 SER A C 1
ATOM 887 O O . SER A 1 111 ? 21.536 -16.080 -25.076 1.00 42.22 111 SER A O 1
ATOM 889 N N . GLN A 1 112 ? 23.128 -17.686 -25.116 1.00 46.53 112 GLN A N 1
ATOM 890 C CA . GLN A 1 112 ? 22.379 -18.815 -24.601 1.00 46.53 112 GLN A CA 1
ATOM 891 C C . GLN A 1 112 ? 21.949 -18.582 -23.155 1.00 46.53 112 GLN A C 1
ATOM 893 O O . GLN A 1 112 ? 22.728 -18.125 -22.323 1.00 46.53 112 GLN A O 1
ATOM 898 N N . ILE A 1 113 ? 20.719 -18.990 -22.864 1.00 43.00 113 ILE A N 1
ATOM 899 C CA . ILE A 1 113 ? 20.233 -19.231 -21.512 1.00 43.00 113 ILE A CA 1
ATOM 900 C C . ILE A 1 113 ? 20.958 -20.482 -20.998 1.00 43.00 113 ILE A C 1
ATOM 902 O O . ILE A 1 113 ? 20.738 -21.579 -21.510 1.00 43.00 113 ILE A O 1
ATOM 906 N N . SER A 1 114 ? 21.847 -20.317 -20.019 1.00 40.03 114 SER A N 1
ATOM 907 C CA . SER A 1 114 ? 22.357 -21.414 -19.202 1.00 40.03 114 SER A CA 1
ATOM 908 C C . SER A 1 114 ? 21.430 -21.596 -18.003 1.00 40.03 114 SER A C 1
ATOM 910 O O . SER A 1 114 ? 21.272 -20.722 -17.154 1.00 40.03 114 SER A O 1
ATOM 912 N N . SER A 1 115 ? 20.785 -22.754 -17.937 1.00 38.72 115 SER A N 1
ATOM 913 C CA . SER A 1 115 ? 20.089 -23.223 -16.746 1.00 38.72 115 SER A CA 1
ATOM 914 C C . SER A 1 115 ? 20.508 -24.667 -16.491 1.00 38.72 115 SER A C 1
ATOM 916 O O . SER A 1 115 ? 20.188 -25.551 -17.274 1.00 38.72 115 SER A O 1
ATOM 918 N N . LEU A 1 116 ? 21.231 -24.834 -15.379 1.00 40.66 116 LEU A N 1
ATOM 919 C CA . LEU A 1 116 ? 21.250 -25.992 -14.478 1.00 40.66 116 LEU A CA 1
ATOM 920 C C . LEU A 1 116 ? 21.872 -27.317 -14.984 1.00 40.66 116 LEU A C 1
ATOM 922 O O . LEU A 1 116 ? 21.298 -28.072 -15.757 1.00 40.66 116 LEU A O 1
ATOM 926 N N . THR A 1 117 ? 23.071 -27.576 -14.445 1.00 40.94 117 THR A N 1
ATOM 927 C CA . THR A 1 117 ? 23.638 -28.856 -13.954 1.00 40.94 117 THR A CA 1
ATOM 928 C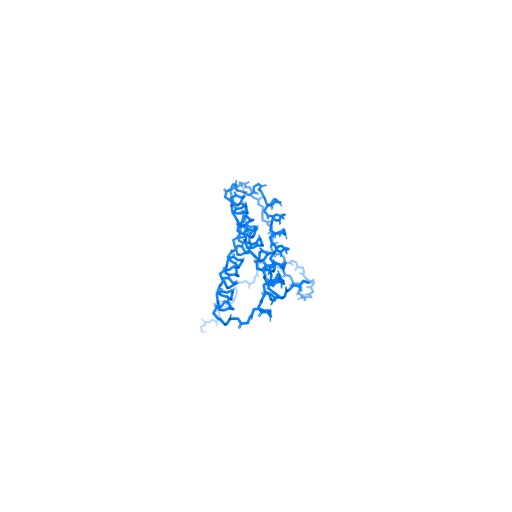 C . THR A 1 117 ? 22.782 -30.116 -14.183 1.00 40.94 117 THR A C 1
ATOM 930 O O . THR A 1 117 ? 21.673 -30.208 -13.668 1.00 40.94 117 THR A O 1
ATOM 933 N N . SER A 1 118 ? 23.257 -31.198 -14.802 1.00 36.69 118 SER A N 1
ATOM 934 C CA . SER A 1 118 ? 24.293 -32.101 -14.272 1.00 36.69 118 SER A CA 1
ATOM 935 C C . SER A 1 118 ? 24.455 -33.307 -15.221 1.00 36.69 118 SER A C 1
ATOM 937 O O . SER A 1 118 ? 23.470 -33.759 -15.796 1.00 36.69 118 SER A O 1
ATOM 939 N N . GLY A 1 119 ? 25.675 -33.845 -15.363 1.00 36.72 119 GLY A N 1
ATOM 940 C CA . GLY A 1 119 ? 25.887 -35.188 -15.924 1.00 36.72 119 GLY A CA 1
ATOM 941 C C . GLY A 1 119 ? 26.911 -35.306 -17.057 1.00 36.72 119 GLY A C 1
ATOM 942 O O . GLY A 1 119 ? 26.549 -35.319 -18.222 1.00 36.72 119 GLY A O 1
ATOM 943 N N . THR A 1 120 ? 28.170 -35.514 -16.659 1.00 43.38 120 THR A N 1
ATOM 944 C CA . THR A 1 120 ? 29.134 -36.484 -17.229 1.00 43.38 120 THR A CA 1
ATOM 945 C C . THR A 1 120 ? 29.550 -36.461 -18.713 1.00 43.38 120 THR A C 1
ATOM 947 O O . THR A 1 120 ? 28.771 -36.697 -19.627 1.00 43.38 120 THR A O 1
ATOM 950 N N . SER A 1 121 ? 30.882 -36.428 -18.857 1.00 38.38 121 SER A N 1
ATOM 951 C CA . SER A 1 121 ? 31.702 -37.142 -19.850 1.00 38.38 121 SER A CA 1
ATOM 952 C C . SER A 1 121 ? 31.958 -36.467 -21.198 1.00 38.38 121 SER A C 1
ATOM 954 O O . SER A 1 121 ? 31.182 -36.540 -22.145 1.00 38.38 121 SER A O 1
ATOM 956 N N . SER A 1 122 ? 33.162 -35.896 -21.279 1.00 46.66 122 SER A N 1
ATOM 957 C CA . SER A 1 122 ? 33.911 -35.587 -22.493 1.00 46.66 122 SER A CA 1
ATOM 958 C C . SER A 1 122 ? 33.825 -36.698 -23.542 1.00 46.66 122 SER A C 1
ATOM 960 O O . SER A 1 122 ? 34.210 -37.830 -23.262 1.00 46.66 122 SER A O 1
ATOM 962 N N . ALA A 1 123 ? 33.451 -36.356 -24.776 1.00 39.84 123 ALA A N 1
ATOM 963 C CA . ALA A 1 123 ? 33.952 -37.042 -25.963 1.00 39.84 123 ALA A CA 1
ATOM 964 C C . ALA A 1 123 ? 33.823 -36.155 -27.208 1.00 39.84 123 ALA A C 1
ATOM 966 O O . ALA A 1 123 ? 32.892 -35.374 -27.378 1.00 39.84 123 ALA A O 1
ATOM 967 N N . SER A 1 124 ? 34.847 -36.285 -28.035 1.00 41.16 124 SER A N 1
ATOM 968 C CA . SER A 1 124 ? 35.273 -35.481 -29.167 1.00 41.16 124 SER A CA 1
ATOM 969 C C . SER A 1 124 ? 34.346 -35.485 -30.384 1.00 41.16 124 SER A C 1
ATOM 971 O O . SER A 1 124 ? 33.509 -36.359 -30.580 1.00 41.16 124 SER A O 1
ATOM 973 N N . ALA A 1 125 ? 34.598 -34.491 -31.236 1.00 48.06 125 ALA A N 1
ATOM 974 C CA . ALA A 1 125 ? 34.081 -34.309 -32.581 1.00 48.06 125 ALA A CA 1
ATOM 975 C C . ALA A 1 125 ? 34.055 -35.582 -33.455 1.00 48.06 125 ALA A C 1
ATOM 977 O O . ALA A 1 125 ? 34.819 -36.519 -33.239 1.00 48.06 125 ALA A O 1
ATOM 978 N N . LEU A 1 126 ? 33.272 -35.469 -34.540 1.00 43.25 126 LEU A N 1
ATOM 979 C CA . LEU A 1 126 ? 33.158 -36.333 -35.729 1.00 43.25 126 LEU A CA 1
ATOM 980 C C . LEU A 1 126 ? 31.968 -37.305 -35.710 1.00 43.25 126 LEU A C 1
ATOM 982 O O . LEU A 1 126 ? 32.035 -38.370 -35.112 1.00 43.25 126 LEU A O 1
ATOM 986 N N . SER A 1 127 ? 30.920 -36.986 -36.485 1.00 44.72 127 SER A N 1
ATOM 987 C CA . SER A 1 127 ? 30.374 -37.889 -37.525 1.00 44.72 127 SER A CA 1
ATOM 988 C C . SER A 1 127 ? 29.060 -37.369 -38.126 1.00 44.72 127 SER A C 1
ATOM 990 O O . SER A 1 127 ? 27.982 -37.891 -37.865 1.00 44.72 127 SER A O 1
ATOM 992 N N . LYS A 1 128 ? 29.142 -36.400 -39.050 1.00 49.75 128 LYS A N 1
ATOM 993 C CA . LYS A 1 128 ? 28.054 -36.070 -40.001 1.00 49.75 128 LYS A CA 1
ATOM 994 C C . LYS A 1 128 ? 27.893 -37.136 -41.110 1.00 49.75 128 LYS A C 1
ATOM 996 O O . LYS A 1 128 ? 27.639 -36.806 -42.262 1.00 49.75 128 LYS A O 1
ATOM 1001 N N . LYS A 1 129 ? 28.109 -38.424 -40.815 1.00 50.47 129 LYS A N 1
ATOM 1002 C CA . LYS A 1 129 ? 28.190 -39.483 -41.842 1.00 50.47 129 LYS A CA 1
ATOM 1003 C C . LYS A 1 129 ? 27.638 -40.828 -41.362 1.00 50.47 129 LYS A C 1
ATOM 1005 O O . LYS A 1 129 ? 28.287 -41.856 -41.530 1.00 50.47 129 LYS A O 1
ATOM 1010 N N . ARG A 1 130 ? 26.446 -40.849 -40.755 1.00 49.50 130 ARG A N 1
ATOM 1011 C CA . ARG A 1 130 ? 25.768 -42.125 -40.454 1.00 49.50 130 ARG A CA 1
ATOM 1012 C C . ARG A 1 130 ? 24.238 -42.103 -40.525 1.00 49.50 130 ARG A C 1
ATOM 1014 O O . ARG A 1 130 ? 23.595 -42.936 -39.909 1.00 49.50 130 ARG A O 1
ATOM 1021 N N . GLU A 1 131 ? 23.659 -41.209 -41.325 1.00 50.31 131 GLU A N 1
ATOM 1022 C CA . GLU A 1 131 ? 22.199 -41.151 -41.531 1.00 50.31 131 GLU A CA 1
ATOM 1023 C C . GLU A 1 131 ? 21.733 -41.845 -42.831 1.00 50.31 131 GLU A C 1
ATOM 1025 O O . GLU A 1 131 ? 20.544 -41.966 -43.089 1.00 50.31 131 GLU A O 1
ATOM 1030 N N . LYS A 1 132 ? 22.647 -42.369 -43.664 1.00 51.44 132 LYS A N 1
ATOM 1031 C CA . LYS A 1 132 ? 22.309 -42.826 -45.030 1.00 51.44 132 LYS A CA 1
ATOM 1032 C C . LYS A 1 132 ? 22.219 -44.343 -45.256 1.00 51.44 132 LYS A C 1
ATOM 1034 O O . LYS A 1 132 ? 22.252 -44.769 -46.403 1.00 51.44 132 LYS A O 1
ATOM 1039 N N . MET A 1 133 ? 22.112 -45.162 -44.206 1.00 52.41 133 MET A N 1
ATOM 1040 C CA . MET A 1 133 ? 22.031 -46.636 -44.342 1.00 52.41 133 MET A CA 1
ATOM 1041 C C . MET A 1 133 ? 20.840 -47.287 -43.615 1.00 52.41 133 MET A C 1
ATOM 1043 O O . MET A 1 133 ? 20.661 -48.493 -43.725 1.00 52.41 133 MET A O 1
ATOM 1047 N N . ALA A 1 134 ? 19.999 -46.525 -42.906 1.00 57.31 134 ALA A N 1
ATOM 1048 C CA . ALA A 1 134 ? 18.911 -47.089 -42.094 1.00 57.31 134 ALA A CA 1
ATOM 1049 C C . ALA A 1 134 ? 17.556 -47.234 -42.824 1.00 57.31 134 ALA A C 1
ATOM 1051 O O . ALA A 1 134 ? 16.622 -47.777 -42.248 1.00 57.31 134 ALA A O 1
ATOM 1052 N N . LEU A 1 135 ? 17.430 -46.788 -44.083 1.00 52.94 135 LEU A N 1
ATOM 1053 C CA . LEU A 1 135 ? 16.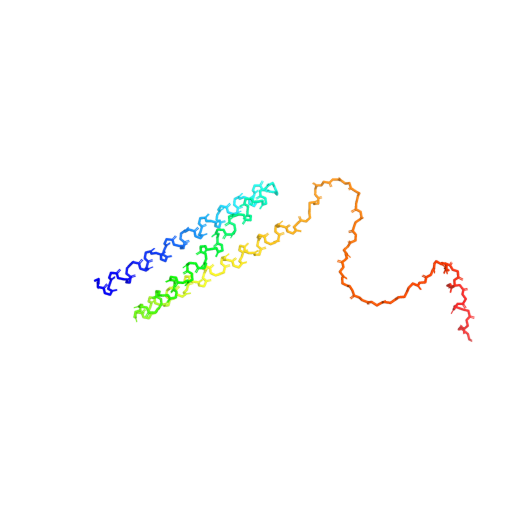157 -46.813 -44.832 1.00 52.94 135 LEU A CA 1
ATOM 1054 C C . LEU A 1 135 ? 16.072 -47.894 -45.926 1.00 52.94 135 LEU A C 1
ATOM 1056 O O . LEU A 1 135 ? 15.119 -47.901 -46.696 1.00 52.94 135 LEU A O 1
ATOM 1060 N N . ALA A 1 136 ? 17.043 -48.810 -46.019 1.00 56.97 136 ALA A N 1
ATOM 1061 C CA . ALA A 1 136 ? 17.116 -49.776 -47.124 1.00 56.97 136 ALA A CA 1
ATOM 1062 C C . ALA A 1 136 ? 16.722 -51.226 -46.769 1.00 56.97 136 ALA A C 1
ATOM 1064 O O . ALA A 1 136 ? 16.855 -52.092 -47.626 1.00 56.97 136 ALA A O 1
ATOM 1065 N N . GLN A 1 137 ? 16.250 -51.517 -45.548 1.00 60.12 137 GLN A N 1
ATOM 1066 C CA . GLN A 1 137 ? 15.900 -52.894 -45.138 1.00 60.12 137 GLN A CA 1
ATOM 1067 C C . GLN A 1 137 ? 14.435 -53.109 -44.720 1.00 60.12 137 GLN A C 1
ATOM 1069 O O . GLN A 1 137 ? 14.121 -54.087 -44.056 1.00 60.12 137 GLN A O 1
ATOM 1074 N N . LEU A 1 138 ? 13.517 -52.239 -45.145 1.00 53.72 138 LEU A N 1
ATOM 1075 C CA . LEU A 1 138 ? 12.084 -52.555 -45.129 1.00 53.72 138 LEU A CA 1
ATOM 1076 C C . LEU A 1 138 ? 11.648 -52.962 -46.541 1.00 53.72 138 LEU A C 1
ATOM 1078 O O . LEU A 1 138 ? 11.236 -52.122 -47.342 1.00 53.72 138 LEU A O 1
ATOM 1082 N N . LYS A 1 139 ? 11.787 -54.255 -46.834 1.00 46.72 139 LYS A N 1
ATOM 1083 C CA . LYS A 1 139 ? 10.989 -54.992 -47.815 1.00 46.72 139 LYS A CA 1
ATOM 1084 C C . LYS A 1 139 ? 10.803 -56.418 -47.328 1.00 46.72 139 LYS A C 1
ATOM 1086 O O . LYS A 1 139 ? 11.819 -57.009 -46.910 1.00 46.72 139 LYS A O 1
#